Protein AF-A0A2E4JFF5-F1 (afdb_monomer)

Structure (mmCIF, N/CA/C/O backbone):
data_AF-A0A2E4JFF5-F1
#
_entry.id   AF-A0A2E4JFF5-F1
#
loop_
_atom_site.group_PDB
_atom_site.id
_atom_site.type_symbol
_atom_site.label_atom_id
_atom_site.label_alt_id
_atom_site.label_comp_id
_atom_site.label_asym_id
_atom_site.label_entity_id
_atom_site.label_seq_id
_atom_site.pdbx_PDB_ins_code
_atom_site.Cartn_x
_atom_site.Cartn_y
_atom_site.Cartn_z
_atom_site.occupancy
_atom_site.B_iso_or_equiv
_atom_site.auth_seq_id
_atom_site.auth_comp_id
_atom_site.auth_asym_id
_atom_site.auth_atom_id
_atom_site.pdbx_PDB_model_num
ATOM 1 N N . MET A 1 1 ? 28.329 1.188 -35.201 1.00 52.72 1 MET A N 1
ATOM 2 C CA . MET A 1 1 ? 27.991 1.478 -33.788 1.00 52.72 1 MET A CA 1
ATOM 3 C C . MET A 1 1 ? 26.603 2.103 -33.568 1.00 52.72 1 MET A C 1
ATOM 5 O O . MET A 1 1 ? 26.100 1.945 -32.470 1.00 52.72 1 MET A O 1
ATOM 9 N N . GLY A 1 2 ? 25.956 2.772 -34.539 1.00 56.12 2 GLY A N 1
ATOM 10 C CA . GLY A 1 2 ? 24.701 3.520 -34.290 1.00 56.12 2 GLY A CA 1
ATOM 11 C C . GLY A 1 2 ? 23.404 2.710 -34.096 1.00 56.12 2 GLY A C 1
ATOM 12 O O . GLY A 1 2 ? 22.489 3.199 -33.449 1.00 56.12 2 GLY A O 1
ATOM 13 N N . SER A 1 3 ? 23.306 1.473 -34.598 1.00 60.12 3 SER A N 1
ATOM 14 C CA . SER A 1 3 ? 22.033 0.719 -34.581 1.00 60.12 3 SER A CA 1
ATOM 15 C C . SER A 1 3 ? 21.744 -0.064 -33.295 1.00 60.12 3 SER A C 1
ATOM 17 O O . SER A 1 3 ? 20.605 -0.461 -33.075 1.00 60.12 3 SER A O 1
ATOM 19 N N . ILE A 1 4 ? 22.747 -0.304 -32.443 1.00 61.19 4 ILE A N 1
ATOM 20 C CA . ILE A 1 4 ? 22.557 -1.057 -31.188 1.00 61.19 4 ILE A CA 1
ATOM 21 C C . ILE A 1 4 ? 21.884 -0.169 -30.130 1.00 61.19 4 ILE A C 1
ATOM 23 O O . ILE A 1 4 ? 20.995 -0.633 -29.425 1.00 61.19 4 ILE A O 1
ATOM 27 N N . ASN A 1 5 ? 22.237 1.121 -30.082 1.00 71.81 5 ASN A N 1
ATOM 28 C CA . ASN A 1 5 ? 21.717 2.054 -29.079 1.00 71.81 5 ASN A CA 1
ATOM 29 C C . ASN A 1 5 ? 20.214 2.328 -29.255 1.00 71.81 5 ASN A C 1
ATOM 31 O O . ASN A 1 5 ? 19.465 2.331 -28.287 1.00 71.81 5 ASN A O 1
ATOM 35 N N . GLN A 1 6 ? 19.758 2.451 -30.505 1.00 73.75 6 GLN A N 1
ATOM 36 C CA . GLN A 1 6 ? 18.356 2.734 -30.819 1.00 73.75 6 GLN A CA 1
ATOM 37 C C . GLN A 1 6 ? 17.420 1.547 -30.531 1.00 73.75 6 GLN A C 1
ATOM 39 O O . GLN A 1 6 ? 16.262 1.742 -30.173 1.00 73.75 6 GLN A O 1
ATOM 44 N N . LYS A 1 7 ? 17.916 0.307 -30.653 1.00 81.06 7 LYS A N 1
ATOM 45 C CA . LYS A 1 7 ? 17.138 -0.891 -30.306 1.00 81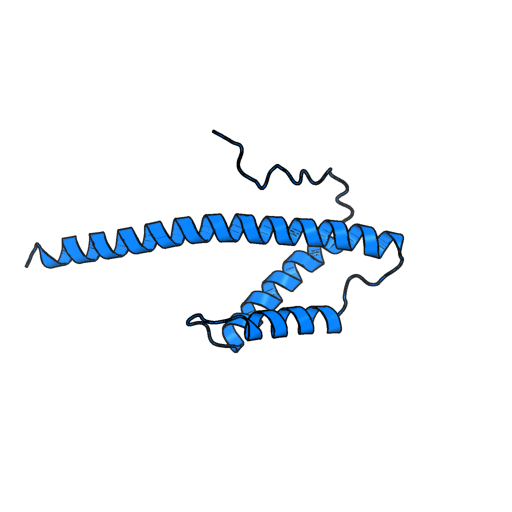.06 7 LYS A CA 1
ATOM 46 C C . LYS A 1 7 ? 16.957 -1.019 -28.792 1.00 81.06 7 LYS A C 1
ATOM 48 O O . LYS A 1 7 ? 15.847 -1.278 -28.343 1.00 81.06 7 LYS A O 1
ATOM 53 N N . SER A 1 8 ? 18.021 -0.801 -28.018 1.00 89.56 8 SER A N 1
ATOM 54 C CA . SER A 1 8 ? 17.947 -0.840 -26.554 1.00 89.56 8 SER A CA 1
ATOM 55 C C . SER A 1 8 ? 17.099 0.298 -25.980 1.00 89.56 8 SER A C 1
ATOM 57 O O . SER A 1 8 ? 16.373 0.078 -25.016 1.00 89.56 8 SER A O 1
ATOM 59 N N . GLU A 1 9 ? 17.125 1.487 -26.588 1.00 92.88 9 GLU A N 1
ATOM 60 C CA . GLU A 1 9 ? 16.215 2.586 -26.230 1.00 92.88 9 GLU A CA 1
ATOM 61 C C . GLU A 1 9 ? 14.747 2.208 -26.471 1.00 92.88 9 GLU A C 1
ATOM 63 O O . GLU A 1 9 ? 13.926 2.349 -25.568 1.00 92.88 9 GLU A O 1
ATOM 68 N N . ALA A 1 10 ? 14.425 1.625 -27.630 1.00 93.88 10 ALA A N 1
ATOM 69 C CA . ALA A 1 10 ? 13.065 1.173 -27.924 1.00 93.88 10 ALA A CA 1
ATOM 70 C C . ALA A 1 10 ? 12.579 0.062 -26.969 1.00 93.88 10 ALA A C 1
ATOM 72 O O . ALA A 1 10 ? 11.419 0.059 -26.558 1.00 93.88 10 ALA A O 1
ATOM 73 N N . GLU A 1 11 ? 13.457 -0.874 -26.590 1.00 96.06 11 GLU A N 1
ATOM 74 C CA . GLU A 1 11 ? 13.150 -1.919 -25.602 1.00 96.06 11 GLU A CA 1
ATOM 75 C C . GLU A 1 11 ? 12.877 -1.323 -24.210 1.00 96.06 11 GLU A C 1
ATOM 77 O O . GLU A 1 11 ? 11.925 -1.726 -23.537 1.00 96.06 11 GLU A O 1
ATOM 82 N N . LEU A 1 12 ? 13.667 -0.330 -23.788 1.00 96.69 12 LEU A N 1
ATOM 83 C CA . LEU A 1 12 ? 13.455 0.379 -22.524 1.00 96.69 12 LEU A CA 1
ATOM 84 C C . LEU A 1 12 ? 12.131 1.148 -22.509 1.00 96.69 12 LEU A C 1
ATOM 86 O O . LEU A 1 12 ? 11.405 1.093 -21.516 1.00 96.69 12 LEU A O 1
ATOM 90 N N . ASP A 1 13 ? 11.796 1.837 -23.594 1.00 97.62 13 ASP A N 1
ATOM 91 C CA . ASP A 1 13 ? 10.564 2.625 -23.677 1.00 97.62 13 ASP A CA 1
ATOM 92 C C . ASP A 1 13 ? 9.312 1.740 -23.695 1.00 97.62 13 ASP A C 1
ATOM 94 O O . ASP A 1 13 ? 8.297 2.085 -23.082 1.00 97.62 13 ASP A O 1
ATOM 98 N N . ALA A 1 14 ? 9.395 0.550 -24.298 1.00 97.56 14 ALA A N 1
ATOM 99 C CA . ALA A 1 14 ? 8.334 -0.449 -24.221 1.00 97.56 14 ALA A CA 1
ATOM 100 C C . ALA A 1 14 ? 8.117 -0.949 -22.780 1.00 97.56 14 ALA A C 1
ATOM 102 O O . ALA A 1 14 ? 6.976 -1.044 -22.322 1.00 97.56 14 ALA A O 1
ATOM 103 N N . LEU A 1 15 ? 9.195 -1.223 -22.035 1.00 98.12 15 LEU A N 1
ATOM 104 C CA . LEU A 1 15 ? 9.100 -1.628 -20.627 1.00 98.12 15 LEU A CA 1
ATOM 105 C C . LEU A 1 15 ? 8.530 -0.513 -19.743 1.00 98.12 15 LEU A C 1
ATOM 107 O O . LEU A 1 15 ? 7.702 -0.788 -18.879 1.00 98.12 15 LEU A O 1
ATOM 111 N N . ARG A 1 16 ? 8.926 0.742 -19.972 1.00 98.25 16 ARG A N 1
ATOM 112 C CA . ARG A 1 16 ? 8.374 1.903 -19.254 1.00 98.25 16 ARG A CA 1
ATOM 113 C C . ARG A 1 16 ? 6.889 2.085 -19.529 1.00 98.25 16 ARG A C 1
ATOM 115 O O . ARG A 1 16 ? 6.121 2.212 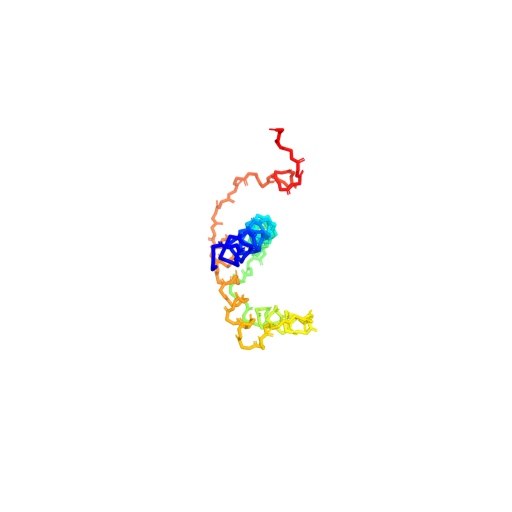-18.588 1.00 98.25 16 ARG A O 1
ATOM 122 N N . SER A 1 17 ? 6.479 1.978 -20.791 1.00 98.31 17 SER A N 1
ATOM 123 C CA . SER A 1 17 ? 5.060 2.038 -21.162 1.00 98.31 17 SER A CA 1
ATOM 124 C C . SER A 1 17 ? 4.252 0.944 -20.458 1.00 98.31 17 SER A C 1
ATOM 126 O O . SER A 1 17 ? 3.141 1.185 -19.987 1.00 98.31 17 SER A O 1
ATOM 128 N N . ARG A 1 18 ? 4.835 -0.255 -20.312 1.00 98.25 18 ARG A N 1
ATOM 129 C CA . ARG A 1 18 ? 4.220 -1.334 -19.539 1.00 98.25 18 ARG A CA 1
ATOM 130 C C . ARG A 1 18 ? 4.126 -1.011 -18.044 1.00 98.25 18 ARG A C 1
ATOM 132 O O . ARG A 1 18 ? 3.124 -1.363 -17.427 1.00 98.25 18 ARG A O 1
ATOM 139 N N . ILE A 1 19 ? 5.133 -0.364 -17.461 1.00 98.38 19 ILE A N 1
ATOM 140 C CA . ILE A 1 19 ? 5.076 0.114 -16.070 1.00 98.38 19 ILE A CA 1
ATOM 141 C C . ILE A 1 19 ? 3.949 1.138 -15.912 1.00 98.38 19 ILE A C 1
ATOM 143 O O . ILE A 1 19 ? 3.119 0.964 -15.030 1.00 98.38 19 ILE A O 1
ATOM 147 N N . ASP A 1 20 ? 3.828 2.109 -16.818 1.00 98.44 20 ASP A N 1
ATOM 148 C CA . ASP A 1 20 ? 2.767 3.122 -16.750 1.00 98.44 20 ASP A CA 1
ATOM 149 C C .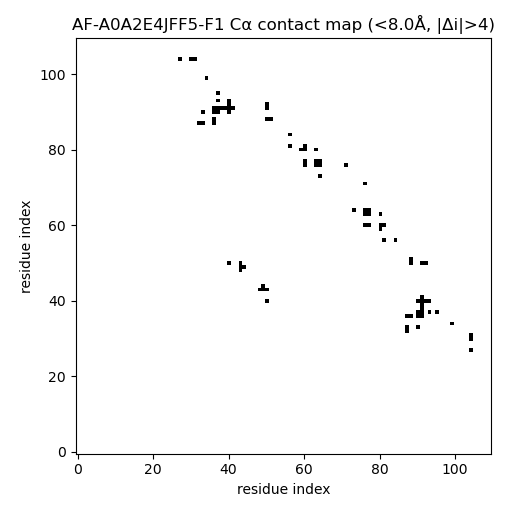 ASP A 1 20 ? 1.358 2.497 -16.803 1.00 98.44 20 ASP A C 1
ATOM 151 O O . ASP A 1 20 ? 0.419 2.981 -16.168 1.00 98.44 20 ASP A O 1
ATOM 155 N N . GLU A 1 21 ? 1.178 1.415 -17.568 1.00 98.44 21 GLU A N 1
ATOM 156 C CA . GLU A 1 21 ? -0.063 0.629 -17.569 1.00 98.44 21 GLU A CA 1
ATOM 157 C C . GLU A 1 21 ? -0.317 -0.074 -16.233 1.00 98.44 21 GLU A C 1
ATOM 159 O O . GLU A 1 21 ? -1.442 -0.046 -15.730 1.00 98.44 21 GLU A O 1
ATOM 164 N N . LEU A 1 22 ? 0.710 -0.714 -15.667 1.00 98.25 22 LEU A N 1
ATOM 165 C CA . LEU A 1 22 ? 0.622 -1.374 -14.365 1.00 98.25 22 LEU A CA 1
ATOM 166 C C . LEU A 1 22 ? 0.289 -0.366 -13.263 1.00 98.25 22 LEU A C 1
ATOM 168 O O . LEU A 1 22 ? -0.567 -0.648 -12.429 1.00 98.25 22 LEU A O 1
ATOM 172 N N . ASP A 1 23 ? 0.892 0.818 -13.299 1.00 98.19 23 ASP A N 1
ATOM 173 C CA . ASP A 1 23 ? 0.668 1.880 -12.323 1.00 98.19 23 ASP A CA 1
ATOM 174 C C . ASP A 1 23 ? -0.776 2.386 -12.354 1.00 98.19 23 ASP A C 1
ATOM 176 O O . ASP A 1 23 ? -1.383 2.580 -11.299 1.00 98.19 23 ASP A O 1
ATOM 180 N N . ARG A 1 24 ? -1.380 2.514 -13.544 1.00 98.06 24 ARG A N 1
ATOM 181 C CA . ARG A 1 24 ? -2.816 2.823 -13.663 1.00 98.06 24 ARG A CA 1
ATOM 182 C C . ARG A 1 24 ? -3.678 1.771 -12.964 1.00 98.06 24 ARG A C 1
ATOM 184 O O . ARG A 1 24 ? -4.523 2.126 -12.146 1.00 98.06 24 ARG A O 1
ATOM 191 N N . MET A 1 25 ? -3.415 0.489 -13.215 1.00 97.94 25 MET A N 1
ATOM 192 C CA . MET A 1 25 ? -4.152 -0.603 -12.565 1.00 97.94 25 MET A CA 1
ATOM 193 C C . MET A 1 25 ? -3.915 -0.643 -11.048 1.00 97.94 25 MET A C 1
ATOM 195 O O . MET A 1 25 ? -4.838 -0.916 -10.282 1.00 97.94 25 MET A O 1
ATOM 199 N N . LEU A 1 26 ? -2.699 -0.338 -10.585 1.00 96.94 26 LEU A N 1
ATOM 200 C CA . LEU A 1 26 ? -2.395 -0.241 -9.157 1.00 96.94 26 LEU A CA 1
ATOM 201 C C . LEU A 1 26 ? -3.206 0.872 -8.488 1.00 96.94 26 LEU A C 1
ATOM 203 O O . LEU A 1 26 ? -3.761 0.646 -7.414 1.00 96.94 26 LEU A O 1
ATOM 207 N N . VAL A 1 27 ? -3.316 2.046 -9.114 1.00 96.81 27 VAL A N 1
ATOM 208 C CA . VAL A 1 27 ? -4.131 3.157 -8.594 1.00 96.81 27 VAL A CA 1
ATOM 209 C C . VAL A 1 27 ? -5.603 2.762 -8.492 1.00 96.81 27 VAL A C 1
ATOM 211 O O . VAL A 1 27 ? -6.235 3.052 -7.474 1.00 96.81 27 VAL A O 1
ATOM 214 N N . GLU A 1 28 ? -6.145 2.070 -9.493 1.00 96.06 28 GLU A N 1
ATOM 215 C CA . GLU A 1 28 ? -7.530 1.581 -9.480 1.00 96.06 28 GLU A CA 1
ATOM 216 C C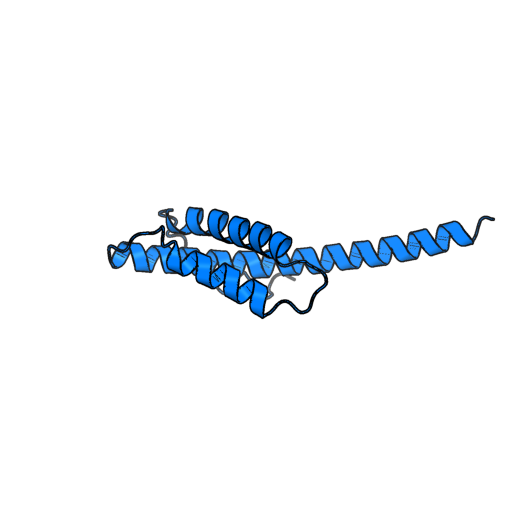 . GLU A 1 28 ? -7.768 0.611 -8.313 1.00 96.06 28 GLU A C 1
ATOM 218 O O . GLU A 1 28 ? -8.644 0.845 -7.477 1.00 96.06 28 GLU A O 1
ATOM 223 N N . VAL A 1 29 ? -6.925 -0.417 -8.175 1.00 96.88 29 VAL A N 1
ATOM 224 C CA . VAL A 1 29 ? -7.035 -1.422 -7.103 1.00 96.88 29 VAL A CA 1
ATOM 225 C C . VAL A 1 29 ? -6.857 -0.800 -5.715 1.00 96.88 29 VAL A C 1
ATOM 227 O O . VAL A 1 29 ? -7.590 -1.126 -4.777 1.00 96.88 29 VAL A O 1
ATOM 230 N N . LEU A 1 30 ? -5.895 0.112 -5.551 1.00 96.19 30 LEU A N 1
ATOM 231 C CA . LEU A 1 30 ? -5.675 0.807 -4.281 1.00 96.19 30 LEU A CA 1
ATOM 232 C C . LEU A 1 30 ? -6.856 1.714 -3.920 1.00 96.19 30 LEU A C 1
ATOM 234 O O . LEU A 1 30 ? -7.223 1.782 -2.745 1.00 96.19 30 LEU A O 1
ATOM 238 N N . SER A 1 31 ? -7.483 2.351 -4.911 1.00 93.75 31 SER A N 1
ATOM 239 C C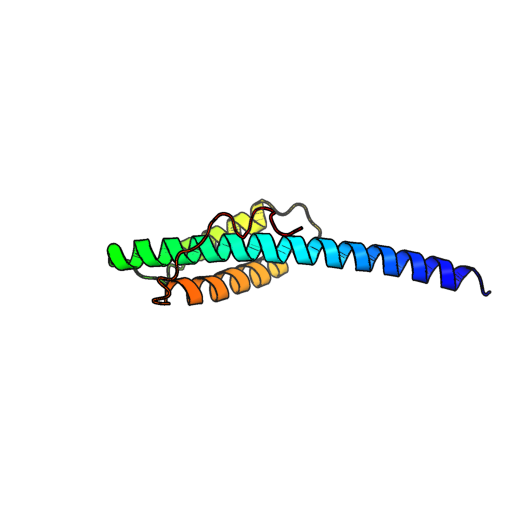A . SER A 1 31 ? -8.689 3.162 -4.715 1.00 93.75 31 SER A CA 1
ATOM 240 C C . SER A 1 31 ? -9.876 2.303 -4.279 1.00 93.75 31 SER A C 1
ATOM 242 O O . SER A 1 31 ? -10.547 2.639 -3.305 1.00 93.75 31 SER A O 1
ATOM 244 N N . GLU A 1 32 ? -10.097 1.149 -4.914 1.00 95.62 32 GLU A N 1
ATOM 245 C CA . GLU A 1 32 ? -11.121 0.189 -4.478 1.00 95.62 32 GLU A CA 1
ATOM 246 C C . GLU A 1 32 ? -10.883 -0.282 -3.038 1.00 95.62 32 GLU A C 1
ATOM 248 O O . GLU A 1 32 ? -11.797 -0.273 -2.209 1.00 95.62 32 GLU A O 1
ATOM 253 N N . ARG A 1 33 ? -9.633 -0.615 -2.696 1.00 95.56 33 ARG A N 1
ATOM 254 C CA . ARG A 1 33 ? -9.253 -0.994 -1.329 1.00 95.56 33 ARG A CA 1
ATOM 255 C C . ARG A 1 33 ? -9.513 0.135 -0.325 1.00 95.56 33 ARG A C 1
ATOM 257 O O . ARG A 1 33 ? -9.947 -0.139 0.795 1.00 95.56 33 ARG A O 1
ATOM 264 N N . ALA A 1 34 ? -9.254 1.386 -0.702 1.00 92.88 34 ALA A N 1
ATOM 265 C CA . ALA A 1 34 ? -9.531 2.559 0.123 1.00 92.88 34 ALA A CA 1
ATOM 266 C C . ALA A 1 34 ? -11.038 2.760 0.354 1.00 92.88 34 ALA A C 1
ATOM 268 O O . ALA A 1 34 ? -11.449 3.041 1.480 1.00 92.88 34 ALA A O 1
ATOM 269 N N . TYR A 1 35 ? -11.875 2.531 -0.662 1.00 92.31 35 TYR A N 1
ATOM 270 C CA . TYR A 1 35 ? -13.331 2.552 -0.501 1.00 92.31 35 TYR A CA 1
ATOM 271 C C . TYR A 1 35 ? -13.825 1.476 0.468 1.00 92.31 35 TYR A C 1
ATOM 273 O O . TYR A 1 35 ? -14.657 1.765 1.327 1.00 92.31 35 TYR A O 1
ATOM 281 N N . CYS A 1 36 ? -13.269 0.262 0.409 1.00 93.00 36 CYS A N 1
ATOM 282 C CA . CYS A 1 36 ? -13.563 -0.757 1.417 1.00 93.00 36 CYS A CA 1
ATOM 283 C C . CYS A 1 36 ? -13.199 -0.286 2.833 1.00 93.00 36 CYS A C 1
ATOM 285 O O . CYS A 1 36 ? -13.957 -0.540 3.765 1.00 93.00 36 CYS A O 1
ATOM 287 N N . ALA A 1 37 ? -12.067 0.403 3.006 1.00 92.00 37 ALA A N 1
ATOM 288 C CA . ALA A 1 37 ? -11.665 0.941 4.304 1.00 92.00 37 ALA A CA 1
ATOM 289 C C . ALA A 1 37 ? -12.653 2.004 4.818 1.00 92.00 37 ALA A C 1
ATOM 291 O O . ALA A 1 37 ? -13.075 1.930 5.968 1.00 92.00 37 ALA A O 1
ATOM 292 N N . LEU A 1 38 ? -13.110 2.931 3.971 1.00 90.62 38 LEU A N 1
ATOM 293 C CA . LEU A 1 38 ? -14.127 3.922 4.352 1.00 90.62 38 LEU A CA 1
ATOM 294 C C . LEU A 1 38 ? -15.420 3.262 4.862 1.00 90.62 38 LEU A C 1
ATOM 296 O O . LEU A 1 38 ? -15.932 3.631 5.921 1.00 90.62 38 LEU A O 1
ATOM 300 N N . GLU A 1 39 ? -15.913 2.238 4.161 1.00 92.19 39 GLU A N 1
ATOM 301 C CA . GLU A 1 39 ? -17.096 1.479 4.587 1.00 92.19 39 GLU A CA 1
ATOM 302 C C . GLU A 1 39 ? -16.853 0.710 5.895 1.00 92.19 39 GLU A C 1
ATOM 304 O O . GLU A 1 39 ? -17.692 0.721 6.798 1.00 92.19 39 GLU A O 1
ATOM 309 N N . ILE A 1 40 ? -15.669 0.113 6.059 1.00 92.50 40 ILE A N 1
ATOM 310 C CA . ILE A 1 40 ? -15.248 -0.500 7.326 1.00 92.50 40 ILE A CA 1
ATOM 311 C C . ILE A 1 40 ? -15.250 0.539 8.457 1.00 92.50 40 ILE A C 1
ATOM 313 O O . ILE A 1 40 ? -15.725 0.237 9.552 1.00 92.50 40 ILE A O 1
ATOM 317 N N . GLY A 1 41 ? -14.770 1.758 8.205 1.00 91.69 41 GLY A N 1
ATOM 318 C CA . GLY A 1 41 ? -14.793 2.870 9.155 1.00 91.69 41 GLY A CA 1
ATOM 319 C C . GLY A 1 41 ? -16.210 3.201 9.628 1.00 91.69 41 GLY A C 1
ATOM 320 O O . GLY A 1 41 ? -16.452 3.269 10.835 1.00 91.69 41 GLY A O 1
ATOM 321 N N . LYS A 1 42 ? -17.178 3.302 8.704 1.00 91.31 42 LYS A N 1
ATOM 322 C CA . LYS A 1 42 ? -18.605 3.516 9.025 1.00 91.31 42 LYS A CA 1
ATOM 323 C C . LYS A 1 42 ? -19.163 2.402 9.917 1.00 91.31 42 LYS A C 1
ATOM 325 O O . LYS A 1 42 ? -19.786 2.678 10.947 1.00 91.31 42 LYS A O 1
ATOM 330 N N . VAL A 1 43 ? -18.889 1.142 9.573 1.00 93.38 43 VAL A N 1
ATOM 331 C CA . VAL A 1 43 ? -19.314 -0.020 10.373 1.00 93.38 43 VAL A CA 1
ATOM 332 C C . VAL A 1 43 ? -18.688 0.019 11.767 1.00 93.38 43 VAL A C 1
ATOM 334 O O . VAL A 1 43 ? -19.401 -0.121 12.761 1.00 93.38 43 VAL A O 1
ATOM 337 N N . LYS A 1 44 ? -17.379 0.273 11.870 1.00 91.81 44 LYS A N 1
ATOM 338 C CA . LYS A 1 44 ? -16.675 0.353 13.157 1.00 91.81 44 LYS A CA 1
ATOM 339 C C . LYS A 1 44 ? -17.244 1.458 14.044 1.00 91.81 44 LYS A C 1
ATOM 341 O O . LYS A 1 44 ? -17.533 1.183 15.204 1.00 91.81 44 LYS A O 1
ATOM 346 N N . ARG A 1 45 ? -17.482 2.658 13.502 1.00 90.62 45 ARG A N 1
ATOM 347 C CA . ARG A 1 45 ? -18.079 3.782 14.245 1.00 90.62 45 ARG A CA 1
ATOM 348 C C . ARG A 1 45 ? -19.482 3.456 14.747 1.00 90.62 45 ARG A C 1
ATOM 350 O O . ARG A 1 45 ? -19.740 3.598 15.938 1.00 90.62 45 ARG A O 1
ATOM 357 N N . SER A 1 46 ? -20.355 2.951 13.872 1.00 92.50 46 SER A N 1
ATOM 358 C CA . SER A 1 46 ? -21.726 2.568 14.256 1.00 92.50 46 SER A CA 1
ATOM 359 C C . SER A 1 46 ? -21.776 1.442 15.297 1.00 92.50 46 SER A C 1
ATOM 361 O O . SER A 1 46 ? -22.732 1.354 16.061 1.00 92.50 46 SER A O 1
ATOM 363 N N . SER A 1 47 ? -20.727 0.616 15.363 1.00 93.94 47 SER A N 1
ATOM 364 C CA . SER A 1 47 ? -20.604 -0.512 16.295 1.00 93.94 47 SER A CA 1
ATOM 365 C C . SER A 1 47 ? -19.725 -0.217 17.520 1.00 93.94 47 SER A C 1
ATOM 367 O O . SER A 1 47 ? -19.477 -1.122 18.315 1.00 93.94 47 SER A O 1
ATOM 369 N N . GLY A 1 48 ? -19.201 1.007 17.672 1.00 91.88 48 GLY A N 1
ATOM 370 C CA . GLY A 1 48 ? -18.288 1.373 18.764 1.00 91.88 48 GLY A CA 1
ATOM 371 C C . GLY A 1 48 ? -16.950 0.615 18.767 1.00 91.88 48 GLY A C 1
ATOM 372 O O . GLY A 1 48 ? -16.322 0.469 19.815 1.00 91.88 48 GLY A O 1
ATOM 373 N N . LEU A 1 49 ? -16.513 0.095 17.618 1.00 92.00 49 LEU A N 1
ATOM 374 C CA . LEU A 1 49 ? -15.276 -0.674 17.481 1.00 92.00 49 LEU A CA 1
ATOM 375 C C . LEU A 1 49 ? -14.066 0.239 17.259 1.00 92.00 49 LEU A C 1
ATOM 377 O O . LEU A 1 49 ? -14.140 1.250 16.562 1.00 92.00 49 LEU A O 1
ATOM 381 N N . ALA A 1 50 ? -12.911 -0.176 17.782 1.00 89.75 50 ALA A N 1
ATOM 382 C CA . ALA A 1 50 ? -11.652 0.522 17.551 1.00 89.75 50 ALA A CA 1
ATOM 383 C C . ALA A 1 50 ? -11.234 0.475 16.069 1.00 89.75 50 ALA A C 1
ATOM 385 O O . ALA A 1 50 ? -11.285 -0.579 15.423 1.00 89.75 50 ALA A O 1
ATOM 386 N N . VAL A 1 51 ? -10.762 1.617 15.557 1.00 86.88 51 VAL A N 1
ATOM 387 C CA . VAL A 1 51 ? -10.194 1.745 14.203 1.00 86.88 51 VAL A CA 1
ATOM 388 C C . VAL A 1 51 ? -8.933 0.888 14.075 1.00 86.88 51 VAL A C 1
ATOM 390 O O . VAL A 1 51 ? -8.856 0.018 13.208 1.00 86.88 51 VAL A O 1
ATOM 393 N N . HIS A 1 52 ? -7.984 1.064 14.995 1.00 90.12 52 HIS A N 1
ATOM 394 C CA . HIS A 1 52 ? -6.728 0.321 15.017 1.00 90.12 52 HIS A CA 1
ATOM 395 C C . HIS A 1 52 ? -6.930 -1.111 15.532 1.00 90.12 52 HIS A C 1
ATOM 397 O O . HIS A 1 52 ? -7.358 -1.319 16.668 1.00 90.12 52 HIS A O 1
ATOM 403 N N . GLN A 1 53 ? -6.614 -2.102 14.694 1.00 92.94 53 GLN A N 1
ATOM 404 C CA . GLN A 1 53 ? -6.767 -3.526 15.013 1.00 92.94 53 GLN A CA 1
ATOM 405 C C . GLN A 1 53 ? -5.517 -4.314 14.577 1.00 92.94 53 GLN A C 1
ATOM 407 O O . GLN A 1 53 ? -5.548 -4.968 13.531 1.00 92.94 53 GLN A O 1
ATOM 412 N N . PRO A 1 54 ? -4.432 -4.319 15.380 1.00 94.19 54 PRO A N 1
ATOM 413 C CA . PRO A 1 54 ? -3.135 -4.899 15.003 1.00 94.19 54 PRO A CA 1
ATOM 414 C C . PRO A 1 54 ? -3.214 -6.339 14.486 1.00 94.19 54 PRO A C 1
ATOM 416 O O . PRO A 1 54 ? -2.614 -6.690 13.475 1.00 94.19 54 PRO A O 1
ATOM 419 N N . GLY A 1 55 ? -4.028 -7.183 15.132 1.00 96.88 55 GLY A N 1
ATOM 420 C CA . GLY A 1 55 ? -4.196 -8.575 14.712 1.00 96.88 55 GLY A CA 1
ATOM 421 C C . GLY A 1 55 ? -4.836 -8.725 13.326 1.00 96.88 55 GLY A C 1
ATOM 422 O O . GLY A 1 55 ? -4.592 -9.715 12.641 1.00 96.88 55 GLY A O 1
ATOM 423 N N . ARG A 1 56 ? -5.653 -7.759 12.883 1.00 95.81 56 ARG A N 1
ATOM 424 C CA . ARG A 1 56 ? -6.200 -7.742 11.520 1.00 95.81 56 ARG A CA 1
ATOM 425 C C . ARG A 1 56 ? -5.144 -7.315 10.505 1.00 95.81 56 ARG A C 1
ATOM 427 O O . ARG A 1 56 ? -5.123 -7.900 9.421 1.00 95.81 56 ARG A O 1
ATOM 434 N N . GLU A 1 57 ? -4.320 -6.329 10.851 1.00 95.75 57 GLU A N 1
ATOM 435 C CA . GLU A 1 57 ? -3.237 -5.800 10.013 1.00 95.75 57 GLU A CA 1
ATOM 436 C C . GLU A 1 57 ? -2.177 -6.874 9.749 1.00 95.75 57 GLU A C 1
ATOM 438 O O . GLU A 1 57 ? -1.840 -7.131 8.594 1.00 95.75 57 GLU A O 1
ATOM 443 N N . GLU A 1 58 ? -1.768 -7.610 10.785 1.00 97.56 58 GLU A N 1
ATOM 444 C CA . GLU A 1 58 ? -0.825 -8.723 10.643 1.00 97.56 58 GLU A CA 1
ATOM 445 C C . GLU A 1 58 ? -1.363 -9.800 9.691 1.00 97.56 58 GLU A C 1
ATOM 447 O O . GLU A 1 58 ? -0.658 -10.264 8.798 1.00 97.56 58 GLU A O 1
ATOM 452 N N . ARG A 1 59 ? -2.660 -10.133 9.778 1.00 98.00 59 ARG A N 1
ATOM 453 C CA . ARG A 1 59 ? -3.289 -11.069 8.830 1.00 98.00 59 ARG A CA 1
ATOM 454 C C . ARG A 1 59 ? -3.273 -10.566 7.385 1.00 98.00 59 ARG A C 1
ATOM 456 O O . ARG A 1 59 ? -3.191 -11.393 6.483 1.00 98.00 59 ARG A O 1
ATOM 463 N N . VAL A 1 60 ? -3.368 -9.252 7.140 1.00 97.00 60 VAL A N 1
ATOM 464 C CA . VAL A 1 60 ? -3.219 -8.700 5.776 1.00 97.00 60 VAL A CA 1
ATOM 465 C C . VAL A 1 60 ? -1.805 -8.965 5.265 1.00 97.00 60 VAL A C 1
ATOM 467 O O . VAL A 1 60 ? -1.651 -9.469 4.157 1.00 97.00 60 VAL A O 1
ATOM 470 N N . VAL A 1 61 ? -0.789 -8.646 6.069 1.00 97.81 61 VAL A N 1
ATOM 471 C CA . VAL A 1 61 ? 0.622 -8.811 5.693 1.00 97.81 61 VAL A CA 1
ATOM 472 C C . VAL A 1 61 ? 0.948 -10.279 5.425 1.00 97.81 61 VAL A C 1
ATOM 474 O O . VAL A 1 61 ? 1.536 -10.600 4.395 1.00 97.81 61 VAL A O 1
ATOM 477 N N . GLN A 1 62 ? 0.531 -11.185 6.310 1.00 97.94 62 GLN A N 1
ATOM 478 C CA . GLN A 1 62 ? 0.773 -12.619 6.133 1.00 97.94 62 GLN A CA 1
ATOM 479 C C . GLN A 1 62 ? 0.060 -13.172 4.899 1.00 97.94 62 GLN A C 1
ATOM 481 O O . GLN A 1 62 ? 0.641 -13.959 4.153 1.00 97.94 62 GLN A O 1
ATOM 486 N N . HIS A 1 63 ? -1.167 -12.719 4.632 1.00 97.31 63 HIS A N 1
ATOM 487 C CA . HIS A 1 63 ? -1.871 -13.113 3.420 1.00 97.31 63 HIS A CA 1
ATOM 488 C C . HIS A 1 63 ? -1.136 -12.642 2.158 1.00 97.31 63 HIS A C 1
ATOM 490 O O . HIS A 1 63 ? -0.908 -13.451 1.263 1.00 97.31 63 HIS A O 1
ATOM 496 N N . ALA A 1 64 ? -0.685 -11.385 2.118 1.00 96.06 64 ALA A N 1
ATOM 497 C CA . ALA A 1 64 ? 0.083 -10.845 0.998 1.00 96.06 64 ALA A CA 1
ATOM 498 C C . ALA A 1 64 ? 1.360 -11.645 0.714 1.00 96.06 64 ALA A C 1
ATOM 500 O O . ALA A 1 64 ? 1.644 -11.973 -0.434 1.00 96.06 64 ALA A O 1
ATOM 501 N N . LYS A 1 65 ? 2.098 -12.017 1.767 1.00 96.31 65 LYS A N 1
ATOM 502 C CA . LYS A 1 65 ? 3.275 -12.887 1.652 1.00 96.31 65 LYS A CA 1
ATOM 503 C C . LYS A 1 65 ? 2.915 -14.271 1.110 1.00 96.31 65 LYS A C 1
ATOM 505 O O . LYS A 1 65 ? 3.643 -14.798 0.282 1.00 96.31 65 LYS A O 1
ATOM 510 N N . SER A 1 66 ? 1.796 -14.848 1.556 1.00 96.56 66 SER A N 1
ATOM 511 C CA . SER A 1 66 ? 1.383 -16.202 1.161 1.00 96.56 66 SER A CA 1
ATOM 512 C C . SER A 1 66 ? 0.972 -16.340 -0.306 1.00 96.56 66 SER A C 1
ATOM 514 O O . SER A 1 66 ? 1.075 -17.433 -0.849 1.00 96.56 66 SER A O 1
ATOM 516 N N . ILE A 1 67 ? 0.511 -15.256 -0.938 1.00 96.44 67 ILE A N 1
ATOM 517 C CA . ILE A 1 67 ? 0.063 -15.254 -2.341 1.00 96.44 67 ILE A CA 1
ATOM 518 C C . ILE A 1 67 ? 1.121 -14.700 -3.305 1.00 96.44 67 ILE A C 1
ATOM 520 O O . ILE A 1 67 ? 0.845 -14.526 -4.489 1.00 96.44 67 ILE A O 1
ATOM 524 N N . ASN A 1 68 ? 2.313 -14.364 -2.810 1.00 93.44 68 ASN A N 1
ATOM 525 C CA . ASN A 1 68 ? 3.374 -13.822 -3.643 1.00 93.44 68 ASN A CA 1
ATOM 526 C C . ASN A 1 68 ? 4.077 -14.922 -4.439 1.00 93.44 68 ASN A C 1
ATOM 528 O O . ASN A 1 68 ? 4.848 -15.703 -3.888 1.00 93.44 68 ASN A O 1
ATOM 532 N N . GLU A 1 69 ? 3.871 -14.906 -5.750 1.00 93.50 69 GLU A N 1
ATOM 533 C CA . GLU A 1 69 ? 4.599 -15.737 -6.718 1.00 93.50 69 GLU A CA 1
ATOM 534 C C . GLU A 1 69 ? 5.636 -14.918 -7.511 1.00 93.50 69 GLU A C 1
ATOM 536 O O . GLU A 1 69 ? 6.281 -15.420 -8.431 1.00 93.50 69 GLU A O 1
ATOM 541 N N . GLY A 1 70 ? 5.770 -13.630 -7.181 1.00 93.62 70 GLY A N 1
ATOM 542 C CA . GLY A 1 70 ? 6.602 -12.670 -7.889 1.00 93.62 70 GLY A CA 1
ATOM 543 C C . GLY A 1 70 ? 8.003 -12.498 -7.294 1.00 93.62 70 GLY A C 1
ATOM 544 O O . GLY A 1 70 ? 8.360 -13.109 -6.288 1.00 93.62 70 GLY A O 1
ATOM 545 N N . PRO A 1 71 ? 8.814 -11.614 -7.900 1.00 95.50 71 PRO A N 1
ATOM 546 C CA . PRO A 1 71 ? 10.223 -11.445 -7.550 1.00 95.50 71 PRO A CA 1
ATOM 547 C C . PRO A 1 71 ? 10.463 -10.629 -6.271 1.00 95.50 71 PRO A C 1
ATOM 549 O O . PRO A 1 71 ? 11.615 -10.443 -5.884 1.00 95.50 71 PRO A O 1
ATOM 552 N N . PHE A 1 72 ? 9.417 -10.101 -5.629 1.00 95.38 72 PHE A N 1
ATOM 553 C CA . PHE A 1 72 ? 9.580 -9.401 -4.359 1.00 95.38 72 PHE A CA 1
ATOM 554 C C . PHE A 1 72 ? 9.908 -10.391 -3.245 1.00 95.38 72 PHE A C 1
ATOM 556 O O . PHE A 1 72 ? 9.250 -11.421 -3.108 1.00 95.38 72 PHE A O 1
ATOM 563 N N . ASP A 1 73 ? 10.888 -10.053 -2.410 1.00 95.44 73 ASP A N 1
ATOM 564 C CA . ASP A 1 73 ? 11.101 -10.776 -1.164 1.00 95.44 73 ASP A CA 1
ATOM 565 C C . ASP A 1 73 ? 10.005 -10.448 -0.128 1.00 95.44 73 ASP A C 1
ATOM 567 O O . ASP A 1 73 ? 9.243 -9.477 -0.236 1.00 95.44 73 ASP A O 1
ATOM 571 N N . SER A 1 74 ? 9.922 -11.287 0.904 1.00 94.12 74 SER A N 1
ATOM 572 C CA . SER A 1 74 ? 8.919 -11.158 1.963 1.00 94.12 74 SER A CA 1
ATOM 573 C C . SER A 1 74 ? 9.020 -9.844 2.741 1.00 94.12 74 SER A C 1
ATOM 575 O O . SER A 1 74 ? 8.007 -9.364 3.253 1.00 94.12 74 SER A O 1
ATOM 577 N N . GLU A 1 75 ? 10.214 -9.263 2.864 1.00 96.00 75 GLU A N 1
ATOM 578 C CA . GLU A 1 75 ? 10.428 -8.029 3.620 1.00 96.00 75 GLU A CA 1
ATOM 579 C C . GLU A 1 75 ? 9.943 -6.811 2.824 1.00 96.00 75 GLU A C 1
ATOM 581 O O . GLU A 1 75 ? 9.268 -5.933 3.361 1.00 96.00 75 GLU A O 1
ATOM 586 N N . ALA A 1 76 ? 10.211 -6.784 1.519 1.00 96.44 76 ALA A N 1
ATOM 587 C CA . ALA A 1 76 ? 9.708 -5.782 0.595 1.00 96.44 76 ALA A CA 1
ATOM 588 C C . ALA A 1 76 ? 8.178 -5.760 0.590 1.00 96.44 76 ALA A C 1
ATOM 590 O O . ALA A 1 76 ? 7.584 -4.689 0.740 1.00 96.44 76 ALA A O 1
ATOM 591 N N . LEU A 1 77 ? 7.538 -6.929 0.511 1.00 95.94 77 LEU A N 1
ATOM 592 C CA . LEU A 1 77 ? 6.081 -7.017 0.601 1.00 95.94 77 LEU A CA 1
ATOM 593 C C . LEU A 1 77 ? 5.541 -6.562 1.949 1.00 95.94 77 LEU A C 1
ATOM 595 O O . LEU A 1 77 ? 4.534 -5.859 1.985 1.00 95.94 77 LEU A O 1
ATOM 599 N N . GLU A 1 78 ? 6.202 -6.911 3.052 1.00 97.38 78 GLU A N 1
ATOM 600 C CA . GLU A 1 78 ? 5.802 -6.422 4.370 1.00 97.38 78 GLU A CA 1
ATOM 601 C C . GLU A 1 78 ? 5.815 -4.894 4.434 1.00 97.38 78 GLU A C 1
ATOM 603 O O . GLU A 1 78 ? 4.818 -4.296 4.845 1.00 97.38 78 GLU A O 1
ATOM 608 N N . ARG A 1 79 ? 6.901 -4.255 3.985 1.00 97.75 79 ARG A N 1
ATOM 609 C CA . ARG A 1 79 ? 7.015 -2.789 3.984 1.00 97.75 79 ARG A CA 1
ATOM 610 C C . ARG A 1 79 ? 5.928 -2.138 3.128 1.00 97.75 79 ARG A C 1
ATOM 612 O O . ARG A 1 79 ? 5.296 -1.182 3.577 1.00 97.75 79 ARG A O 1
ATOM 619 N N . LEU A 1 80 ? 5.675 -2.673 1.932 1.00 97.19 80 LEU A N 1
ATOM 620 C CA . LEU A 1 80 ? 4.633 -2.170 1.034 1.00 97.19 80 LEU A CA 1
ATOM 621 C C . LEU A 1 80 ? 3.240 -2.303 1.656 1.00 97.19 80 LEU A C 1
ATOM 623 O O . LEU A 1 80 ? 2.500 -1.324 1.739 1.00 97.19 80 LEU A O 1
ATOM 627 N N . PHE A 1 81 ? 2.886 -3.492 2.144 1.00 97.31 81 PHE A N 1
ATOM 628 C CA . PHE A 1 81 ? 1.555 -3.732 2.693 1.00 97.31 81 PHE A CA 1
ATOM 629 C C . PHE A 1 81 ? 1.312 -2.983 3.996 1.00 97.31 81 PHE A C 1
ATOM 631 O O . PHE A 1 81 ? 0.200 -2.495 4.188 1.00 97.31 81 PHE A O 1
ATOM 638 N N . ARG A 1 82 ? 2.322 -2.819 4.859 1.00 97.50 82 ARG A N 1
ATOM 639 C CA . ARG A 1 82 ? 2.186 -1.945 6.033 1.00 97.50 82 ARG A CA 1
ATOM 640 C C . ARG A 1 82 ? 1.897 -0.510 5.630 1.00 97.50 82 ARG A C 1
ATOM 642 O O . ARG A 1 82 ? 0.962 0.071 6.167 1.00 97.50 82 ARG A O 1
ATOM 649 N N . ARG A 1 83 ? 2.591 0.020 4.617 1.00 97.50 83 ARG A N 1
ATOM 650 C CA . ARG A 1 83 ? 2.304 1.372 4.132 1.00 97.50 83 ARG A CA 1
ATOM 651 C C . ARG A 1 83 ? 0.883 1.495 3.583 1.00 97.50 83 ARG A C 1
ATOM 653 O O . ARG A 1 83 ? 0.179 2.431 3.938 1.00 97.50 83 ARG A O 1
ATOM 660 N N . ILE A 1 84 ? 0.434 0.533 2.778 1.00 96.81 84 ILE A N 1
ATOM 661 C CA . ILE A 1 84 ? -0.940 0.511 2.256 1.00 96.81 84 ILE A CA 1
ATOM 662 C C . ILE A 1 84 ? -1.963 0.463 3.406 1.00 96.81 84 ILE A C 1
ATOM 664 O O . ILE A 1 84 ? -2.971 1.165 3.365 1.00 96.81 84 ILE A O 1
ATOM 668 N N . ILE A 1 85 ? -1.723 -0.356 4.436 1.00 95.69 85 ILE A N 1
ATOM 669 C CA . ILE A 1 85 ? -2.577 -0.439 5.629 1.00 95.69 85 ILE A CA 1
ATOM 670 C C . ILE A 1 85 ? -2.637 0.911 6.342 1.00 95.69 85 ILE A C 1
ATOM 672 O O . ILE A 1 85 ? -3.743 1.392 6.583 1.00 95.69 85 ILE A O 1
ATOM 676 N N . ASP A 1 86 ? -1.488 1.525 6.624 1.00 94.12 86 ASP A N 1
ATOM 677 C CA . ASP A 1 86 ? -1.395 2.800 7.338 1.00 94.12 86 ASP A CA 1
ATOM 678 C C . ASP A 1 86 ? -2.185 3.910 6.633 1.00 94.12 86 ASP A C 1
ATOM 680 O O . ASP A 1 86 ? -2.997 4.580 7.276 1.00 94.12 86 ASP A O 1
ATOM 684 N N . GLU A 1 87 ? -2.021 4.049 5.313 1.00 94.38 87 GLU A N 1
ATOM 685 C CA . GLU A 1 87 ? -2.745 5.051 4.518 1.00 94.38 87 GLU A CA 1
ATOM 686 C C . GLU A 1 87 ? -4.259 4.796 4.541 1.00 94.38 87 GLU A C 1
ATOM 688 O O . GLU A 1 87 ? -5.054 5.711 4.753 1.00 94.38 87 GLU A O 1
ATOM 693 N N . THR A 1 88 ? -4.691 3.536 4.408 1.00 91.69 88 THR A N 1
ATOM 694 C CA . THR A 1 88 ? -6.128 3.219 4.456 1.00 91.69 88 THR A CA 1
ATOM 695 C C . THR A 1 88 ? -6.745 3.339 5.844 1.00 91.69 88 THR A C 1
ATOM 697 O O . THR A 1 88 ? -7.900 3.739 5.950 1.00 91.69 88 THR A O 1
ATOM 700 N N . ARG A 1 89 ? -5.993 3.063 6.916 1.00 90.00 89 ARG A N 1
ATOM 701 C CA . ARG A 1 89 ? -6.456 3.254 8.297 1.00 90.00 89 ARG A CA 1
ATOM 702 C C . ARG A 1 89 ? -6.727 4.728 8.585 1.00 90.00 89 ARG A C 1
ATOM 704 O O . ARG A 1 89 ? -7.678 5.035 9.298 1.00 90.00 89 ARG A O 1
ATOM 711 N N . GLY A 1 90 ? -5.922 5.628 8.015 1.00 87.19 90 GLY A N 1
ATOM 712 C CA . GLY A 1 90 ? -6.164 7.070 8.082 1.00 87.19 90 GLY A CA 1
ATOM 713 C C . GLY A 1 90 ? -7.549 7.455 7.555 1.00 87.19 90 GLY A C 1
ATOM 714 O O . GLY A 1 90 ? -8.216 8.292 8.156 1.00 87.19 90 GLY A O 1
ATOM 715 N N . LEU A 1 91 ? -8.020 6.784 6.498 1.00 86.19 91 LEU A N 1
ATOM 716 C CA . LEU A 1 91 ? -9.346 7.007 5.914 1.00 86.19 91 LEU A CA 1
ATOM 717 C C . LEU A 1 91 ? -10.483 6.468 6.791 1.00 86.19 91 LEU A C 1
ATOM 719 O O . LEU A 1 91 ? -11.541 7.078 6.861 1.00 86.19 91 LEU A O 1
ATOM 723 N N . GLU A 1 92 ? -10.280 5.363 7.513 1.00 82.75 92 GLU A N 1
ATOM 724 C CA . GLU A 1 92 ? -11.301 4.828 8.431 1.00 82.75 92 GLU A CA 1
ATOM 725 C C . GLU A 1 92 ? -11.651 5.803 9.569 1.00 82.75 92 GLU A C 1
ATOM 727 O O . GLU A 1 92 ? -12.745 5.744 10.134 1.00 82.75 92 GLU A O 1
ATOM 732 N N . GLY A 1 93 ? -10.707 6.679 9.926 1.00 74.12 93 GLY A N 1
ATOM 733 C CA . GLY A 1 93 ? -10.863 7.690 10.967 1.00 74.12 93 GLY A CA 1
ATOM 734 C C . GLY A 1 93 ? -11.540 8.984 10.508 1.00 74.12 93 GLY A C 1
ATOM 735 O O . GLY A 1 93 ? -11.774 9.844 11.353 1.00 74.12 93 GLY A O 1
ATOM 736 N N . THR A 1 94 ? -11.843 9.152 9.216 1.00 71.44 94 THR A N 1
ATOM 737 C CA . THR A 1 94 ? -12.487 10.373 8.710 1.00 71.44 94 THR A CA 1
ATOM 738 C C . THR A 1 94 ? -14.015 10.271 8.754 1.00 71.44 94 THR A C 1
ATOM 740 O O . THR A 1 94 ? -14.601 9.207 8.524 1.00 71.44 94 THR A O 1
ATOM 743 N N . ASP A 1 95 ? -14.668 11.409 9.002 1.00 59.91 95 ASP A N 1
ATOM 744 C CA . ASP A 1 95 ? -16.122 11.595 8.868 1.00 59.91 95 ASP A CA 1
ATOM 745 C C . ASP A 1 95 ? -16.517 11.941 7.418 1.00 59.91 95 ASP A C 1
ATOM 747 O O . ASP A 1 95 ? -17.444 12.713 7.171 1.00 59.91 95 ASP A O 1
ATOM 751 N N . ASP A 1 96 ? -15.784 11.416 6.430 1.00 62.41 96 ASP A N 1
ATOM 752 C CA . ASP A 1 96 ? -16.118 11.626 5.023 1.00 62.41 96 ASP A CA 1
ATOM 753 C C . ASP A 1 96 ? -17.341 10.778 4.647 1.00 62.41 96 ASP A C 1
ATOM 755 O O . ASP A 1 96 ? -17.232 9.606 4.284 1.00 62.41 96 ASP A O 1
ATOM 759 N N . ASP A 1 97 ? -18.523 11.380 4.787 1.00 56.34 97 ASP A N 1
ATOM 760 C CA . ASP A 1 97 ? -19.817 10.776 4.451 1.00 56.34 97 ASP A CA 1
ATOM 761 C C . ASP A 1 97 ? -20.240 11.054 2.999 1.00 56.34 97 ASP A C 1
ATOM 763 O O . ASP A 1 97 ? -21.397 10.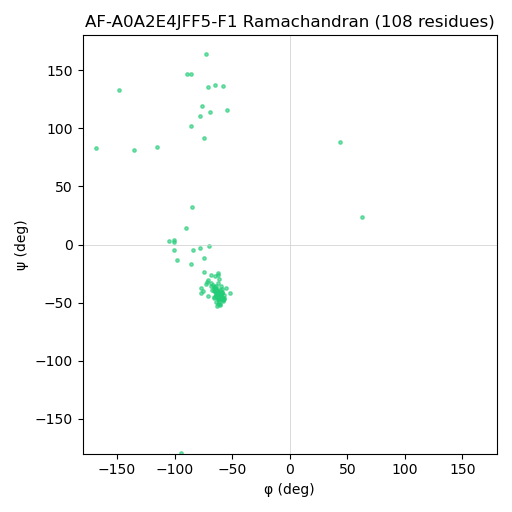859 2.619 1.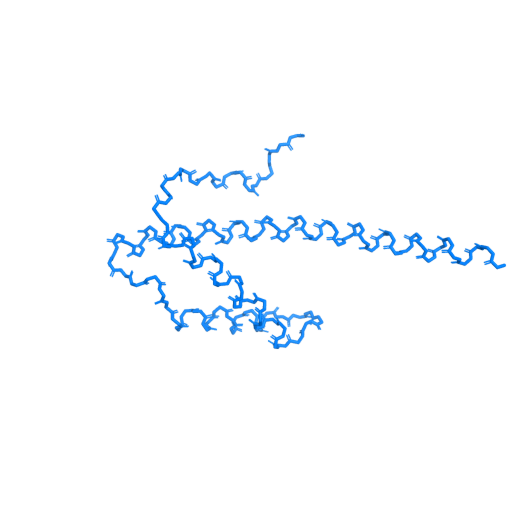00 56.34 97 ASP A O 1
ATOM 767 N N . ARG A 1 98 ? -19.314 11.529 2.148 1.00 63.22 98 ARG A N 1
ATOM 768 C CA . ARG A 1 98 ? -19.608 11.662 0.719 1.00 63.22 98 ARG A CA 1
ATOM 769 C C . ARG A 1 98 ? -20.012 10.290 0.167 1.00 63.22 98 ARG A C 1
ATOM 771 O O . ARG A 1 98 ? -19.359 9.291 0.485 1.00 63.22 98 ARG A O 1
ATOM 778 N N . PRO A 1 99 ? -21.063 10.222 -0.672 1.00 54.06 99 PRO A N 1
ATOM 779 C CA . PRO A 1 99 ? -21.471 8.975 -1.295 1.00 54.06 99 PRO A CA 1
ATOM 780 C C . PRO A 1 99 ? -20.282 8.367 -2.035 1.00 54.06 99 PRO A C 1
ATOM 782 O O . PRO A 1 99 ? -19.761 8.954 -2.986 1.00 54.06 99 PRO A O 1
ATOM 785 N N . ILE A 1 100 ? -19.840 7.197 -1.580 1.00 57.09 100 ILE A N 1
ATOM 786 C CA . ILE A 1 100 ? -18.886 6.395 -2.331 1.00 57.09 100 ILE A CA 1
ATOM 787 C C . ILE A 1 100 ? -19.653 5.895 -3.546 1.00 57.09 100 ILE A C 1
ATOM 789 O O . ILE A 1 100 ? -20.617 5.151 -3.386 1.00 57.09 100 ILE A O 1
ATOM 793 N N . ASP A 1 101 ? -19.273 6.331 -4.744 1.00 59.72 101 ASP A N 1
ATOM 794 C CA . ASP A 1 101 ? -19.818 5.770 -5.976 1.00 59.72 101 ASP A CA 1
ATOM 795 C C . ASP A 1 101 ? -19.006 4.517 -6.355 1.00 59.72 101 ASP A C 1
ATOM 797 O O . ASP A 1 101 ? -17.908 4.641 -6.908 1.00 59.72 101 ASP A O 1
ATOM 801 N N . PRO A 1 102 ? -19.522 3.295 -6.107 1.00 52.94 102 PRO A N 1
ATOM 802 C CA . PRO A 1 102 ? -18.823 2.054 -6.432 1.00 52.94 102 PRO A CA 1
ATOM 803 C C . PRO A 1 102 ? -18.732 1.792 -7.948 1.00 52.94 102 PRO A C 1
ATOM 805 O O . PRO A 1 102 ? -18.190 0.760 -8.359 1.00 52.94 102 PRO A O 1
ATOM 808 N N . LYS A 1 103 ? -19.299 2.670 -8.791 1.00 52.88 103 LYS A N 1
ATOM 809 C CA . LYS A 1 103 ? -19.205 2.612 -10.255 1.00 52.88 103 LYS A CA 1
ATOM 810 C C . LYS A 1 103 ? -18.126 3.523 -10.834 1.00 52.88 103 LYS A C 1
ATOM 812 O O . LYS A 1 103 ? -17.748 3.307 -11.979 1.00 52.88 103 LYS A O 1
ATOM 817 N N . LYS A 1 104 ? -17.560 4.463 -10.068 1.00 54.81 104 LYS A N 1
ATOM 818 C CA . LYS A 1 104 ? -16.511 5.363 -10.584 1.00 54.81 104 LYS A CA 1
ATOM 819 C C . LYS A 1 104 ? -15.132 4.695 -10.746 1.00 54.81 104 LYS A C 1
ATOM 821 O O . LYS A 1 104 ? -14.268 5.256 -11.403 1.00 54.81 104 LYS A O 1
ATOM 826 N N . GLY A 1 105 ? -14.947 3.489 -10.197 1.00 48.28 105 GLY A N 1
ATOM 827 C CA . GLY A 1 105 ? -13.746 2.653 -10.375 1.00 48.28 105 GLY A CA 1
ATOM 828 C C . GLY A 1 105 ? -13.884 1.518 -11.399 1.00 48.28 105 GLY A C 1
ATOM 829 O O . GLY A 1 105 ? -12.911 0.836 -11.684 1.00 48.28 105 GLY A O 1
ATOM 830 N N . ARG A 1 106 ? -15.073 1.305 -11.984 1.00 49.38 106 ARG A N 1
ATOM 831 C CA . ARG A 1 106 ? -15.283 0.295 -13.034 1.00 49.38 106 ARG A CA 1
ATOM 832 C C . ARG A 1 106 ? -15.655 0.982 -14.335 1.00 49.38 106 ARG A C 1
ATOM 834 O O . ARG A 1 106 ? -16.832 1.118 -14.638 1.00 49.38 106 ARG A O 1
ATOM 841 N N . GLY A 1 107 ? -14.628 1.419 -15.063 1.00 47.78 107 GLY A N 1
ATOM 842 C CA . GLY A 1 107 ? -14.676 1.771 -16.483 1.00 47.78 107 GLY A CA 1
ATOM 843 C C . GLY A 1 107 ? -15.885 2.596 -16.919 1.00 47.78 107 GLY A C 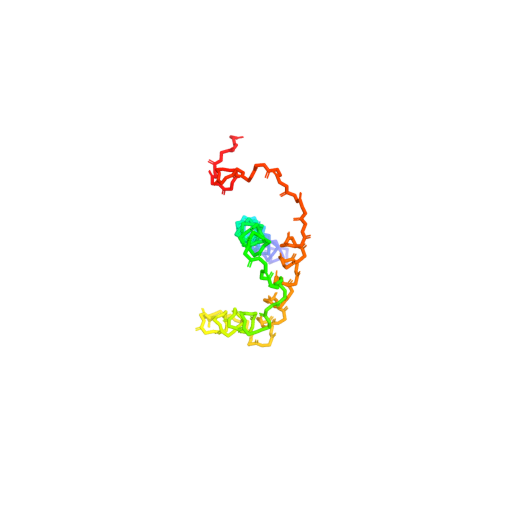1
ATOM 844 O O . GLY A 1 107 ? -16.875 2.046 -17.391 1.00 47.78 107 GLY A O 1
ATOM 845 N N . SER A 1 108 ? -15.789 3.919 -16.830 1.00 45.41 108 SER A N 1
ATOM 846 C CA . SER A 1 108 ? -16.641 4.814 -17.613 1.00 45.41 108 SER A CA 1
ATOM 847 C C . SER A 1 108 ? -16.111 6.241 -17.530 1.00 45.41 108 SER A C 1
ATOM 849 O O . SER A 1 108 ? -16.637 7.053 -16.778 1.00 45.41 108 SER A O 1
ATOM 851 N N . GLU A 1 109 ? -15.130 6.561 -18.360 1.00 41.09 109 GLU A N 1
ATOM 852 C CA . GLU A 1 109 ? -15.120 7.823 -19.096 1.00 41.09 109 GLU A CA 1
ATOM 853 C C . GLU A 1 109 ? -14.422 7.554 -20.435 1.00 41.09 109 GLU A C 1
ATOM 855 O O . GLU A 1 109 ? -13.465 6.784 -20.509 1.00 41.09 109 GLU A O 1
ATOM 860 N N . ARG A 1 110 ? -15.062 8.039 -21.498 1.00 43.59 110 ARG A N 1
ATOM 861 C CA . ARG A 1 110 ? -14.738 7.790 -22.905 1.00 43.59 110 ARG A CA 1
ATOM 862 C C . ARG A 1 110 ? -13.487 8.538 -23.339 1.00 43.59 110 ARG A C 1
ATOM 864 O O . ARG A 1 110 ? -13.255 9.630 -22.779 1.00 43.59 110 ARG A O 1
#

Solvent-accessible surface area (backbone atoms only — not comparable to full-atom values): 6553 Å² total; per-residue (Å²): 127,75,70,62,60,58,52,54,51,54,54,50,52,52,53,49,54,52,47,58,53,50,51,54,53,49,52,49,54,52,49,54,54,39,52,52,28,38,53,49,22,54,53,27,60,81,67,74,46,73,86,82,50,67,77,60,55,52,52,51,40,54,50,55,55,73,70,60,86,62,93,70,53,67,64,59,50,41,56,51,45,50,50,55,48,54,60,31,54,58,46,29,73,51,88,77,77,69,84,81,62,85,60,80,78,58,85,84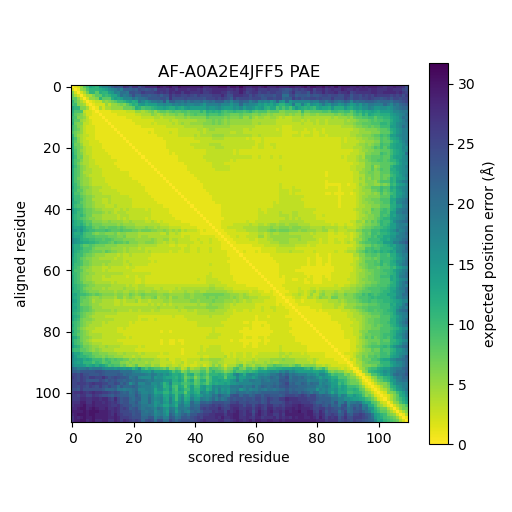,81,134

Secondary structure (DSSP, 8-state):
-HHHHHHHHHHHHHHHHHHHHHHHHHHHHHHHHHHHHHHHHHHHHHTT--S--HHHHHHHHHHHHHT--SS--HHHHHHHHHHHHHHHHHHHTS---S---TTTTSS---

Mean predicted aligned error: 7.76 Å

Foldseek 3Di:
DPPVVVVVVVVVVVVVVVVVVVVVVVVLVLVLVLVVLLVVLVVCVVVVHDLDDVVVLVVQLVVQQVPDPDPDDSVNSNVVSVVSSVVSSVNSPDPPPPDDDPCVSPDDDD

Radius of gyration: 19.23 Å; Cα contacts (8 Å, |Δi|>4): 45; chains: 1; bounding box: 50×28×53 Å

Nearest PDB structures (foldseek):
  5j6f-assembly1_A-2  TM=9.780E-01  e=4.017E-05  Geobacillus sp. GHH01
  5gmu-assembly2_B  TM=9.856E-01  e=1.122E-04  Bacillus subtilis subsp. subtilis str. 168
  2d8e-assembly1_A-2  TM=9.778E-01  e=1.192E-04  Thermus thermophilus HB8
  2d8d-assembly1_A  TM=9.739E-01  e=2.182E-04  Thermus thermophilus HB8
  5j6f-assembly1_B-2  TM=9.486E-01  e=2.182E-04  Geobacillus sp. GHH01

Sequence (110 aa):
MGSINQKSEAELDALRSRIDELDRMLVEVLSERAYCALEIGKVKRSSGLAVHQPGREERVVQHAKSINEGPFDSEALERLFRRIIDETRGLEGTDDDRPIDPKKGRGSER

pLDDT: mean 86.41, std 16.35, range [41.09, 98.44]